Protein AF-A0A3D5Q597-F1 (afdb_monomer)

Solvent-accessible surface area (backbone atoms only — not comparable to full-atom values): 5462 Å² total; per-residue (Å²): 135,85,86,85,70,86,60,56,64,57,52,50,52,49,53,50,48,48,54,50,51,64,53,50,60,55,60,65,45,69,78,83,53,52,76,60,55,43,52,51,50,51,52,51,53,50,24,55,54,30,41,75,69,76,41,57,49,87,64,75,81,76,95,63,54,65,60,54,52,10,63,74,68,74,47,54,48,66,58,51,52,52,46,53,54,50,53,63,76,73,107

Radius of gyration: 17.45 Å; Cα contacts (8 Å, |Δi|>4): 41; chains: 1; bounding box: 39×26×57 Å

Structure (mmCIF, N/CA/C/O backbone):
data_AF-A0A3D5Q597-F1
#
_entry.id   AF-A0A3D5Q597-F1
#
loop_
_atom_site.group_PDB
_atom_site.id
_atom_site.type_symbol
_atom_site.label_atom_id
_atom_site.label_alt_id
_atom_site.label_comp_id
_atom_site.label_asym_id
_atom_site.label_entity_id
_atom_site.label_seq_id
_atom_site.pdbx_PDB_ins_code
_atom_site.Cartn_x
_atom_site.Cartn_y
_atom_site.Cartn_z
_atom_site.occupancy
_atom_site.B_iso_or_equiv
_atom_site.auth_seq_id
_atom_site.auth_comp_id
_atom_site.auth_asym_id
_atom_site.auth_atom_id
_atom_site.pdbx_PDB_model_num
ATOM 1 N N . PRO A 1 1 ? 21.870 -6.283 -46.218 1.00 39.56 1 PRO A N 1
ATOM 2 C CA . PRO A 1 1 ? 21.357 -5.283 -45.248 1.00 39.56 1 PRO A CA 1
ATOM 3 C C . PRO A 1 1 ? 19.983 -5.698 -44.679 1.00 39.56 1 PRO A C 1
ATOM 5 O O . PRO A 1 1 ? 19.051 -5.858 -45.462 1.00 39.56 1 PRO A O 1
ATOM 8 N N . PRO A 1 2 ? 19.854 -5.943 -43.361 1.00 42.00 2 PRO A N 1
ATOM 9 C CA . PRO A 1 2 ? 18.605 -6.428 -42.773 1.00 42.00 2 PRO A CA 1
ATOM 10 C C . PRO A 1 2 ? 17.554 -5.300 -42.654 1.00 42.00 2 PRO A C 1
ATOM 12 O O . PRO A 1 2 ? 17.919 -4.119 -42.629 1.00 42.00 2 PRO A O 1
ATOM 15 N N . PRO A 1 3 ? 16.251 -5.635 -42.603 1.00 44.44 3 PRO A N 1
ATOM 16 C CA . PRO A 1 3 ? 15.161 -4.663 -42.649 1.00 44.44 3 PRO A CA 1
ATOM 17 C C . PRO A 1 3 ? 14.994 -3.928 -41.310 1.00 44.44 3 PRO A C 1
ATOM 19 O O . PRO A 1 3 ? 14.951 -4.536 -40.242 1.00 44.44 3 PRO A O 1
ATOM 22 N N . ARG A 1 4 ? 14.863 -2.597 -41.362 1.00 51.72 4 ARG A N 1
ATOM 23 C CA . ARG A 1 4 ? 14.497 -1.755 -40.212 1.00 51.72 4 ARG A CA 1
ATOM 24 C C . ARG A 1 4 ? 12.980 -1.819 -40.023 1.00 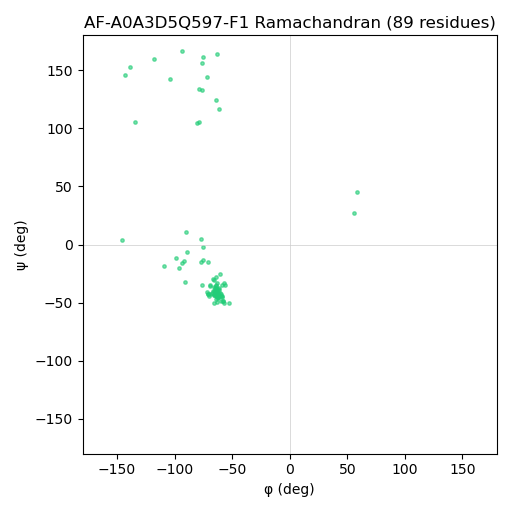51.72 4 ARG A C 1
ATOM 26 O O . ARG A 1 4 ? 12.254 -1.214 -40.801 1.00 51.72 4 ARG A O 1
ATOM 33 N N . LEU 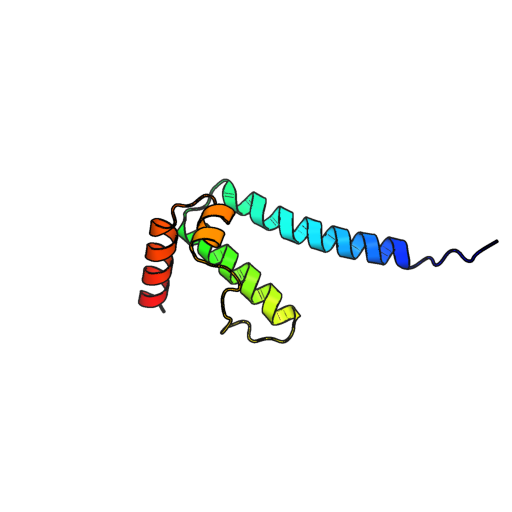A 1 5 ? 12.513 -2.557 -39.016 1.00 50.47 5 LEU A N 1
ATOM 34 C CA . LEU A 1 5 ? 11.100 -2.642 -38.616 1.00 50.47 5 LEU A CA 1
ATOM 35 C C . LEU A 1 5 ? 10.712 -1.389 -37.791 1.00 50.47 5 LEU A C 1
ATOM 37 O O . LEU A 1 5 ? 11.100 -1.307 -36.623 1.00 50.47 5 LEU A O 1
ATOM 41 N N . PRO A 1 6 ? 9.952 -0.410 -38.329 1.00 51.88 6 PRO A N 1
ATOM 42 C CA . PRO A 1 6 ? 9.749 0.899 -37.687 1.00 51.88 6 PRO A CA 1
ATOM 43 C C . PRO A 1 6 ? 8.785 0.902 -36.486 1.00 51.88 6 PRO A C 1
ATOM 45 O O . PRO A 1 6 ? 8.589 1.938 -35.862 1.00 51.88 6 PRO A O 1
ATOM 48 N N . GLY A 1 7 ? 8.171 -0.233 -36.140 1.00 55.78 7 GLY A N 1
ATOM 49 C CA . GLY A 1 7 ? 7.188 -0.325 -35.049 1.00 55.78 7 GLY A CA 1
ATOM 50 C C . GLY A 1 7 ? 7.753 -0.794 -33.707 1.00 55.78 7 GLY A C 1
ATOM 51 O O . GLY A 1 7 ? 7.146 -0.546 -32.666 1.00 55.78 7 GLY A O 1
ATOM 52 N N . LEU A 1 8 ? 8.920 -1.450 -33.706 1.00 55.34 8 LEU A N 1
ATOM 53 C CA . LEU A 1 8 ? 9.451 -2.096 -32.501 1.00 55.34 8 LEU A CA 1
ATOM 54 C C . LEU A 1 8 ? 9.924 -1.059 -31.483 1.00 55.34 8 LEU A C 1
ATOM 56 O O . LEU A 1 8 ? 9.585 -1.165 -30.312 1.00 55.34 8 LEU A O 1
ATOM 60 N N . GLN A 1 9 ? 10.619 -0.006 -31.927 1.00 53.50 9 GLN A N 1
ATOM 61 C CA . GLN A 1 9 ? 11.080 1.050 -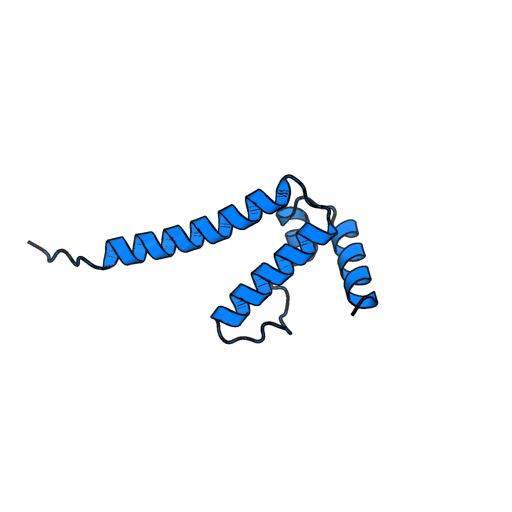31.020 1.00 53.50 9 GLN A CA 1
ATOM 62 C C . GLN A 1 9 ? 9.923 1.795 -30.353 1.00 53.50 9 GLN A C 1
ATOM 64 O O . GLN A 1 9 ? 9.996 2.064 -29.160 1.00 53.50 9 GLN A O 1
ATOM 69 N N . HIS A 1 10 ? 8.844 2.089 -31.084 1.00 56.81 10 HIS A N 1
ATOM 70 C CA . HIS A 1 10 ? 7.689 2.787 -30.521 1.00 56.81 10 HIS A CA 1
ATOM 71 C C . HIS A 1 10 ? 6.936 1.907 -29.519 1.00 56.81 10 HIS A C 1
ATOM 73 O O . HIS A 1 10 ? 6.592 2.364 -28.432 1.00 56.81 10 HIS A O 1
ATOM 79 N N . HIS A 1 11 ? 6.743 0.627 -29.844 1.00 53.06 11 HIS A N 1
ATOM 80 C CA . HIS A 1 11 ? 6.119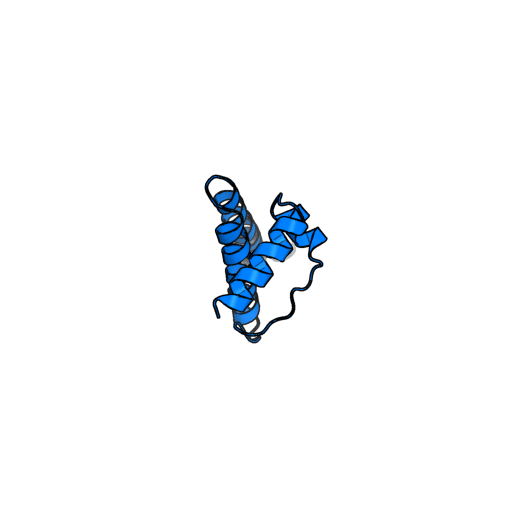 -0.327 -28.933 1.00 53.06 11 HIS A CA 1
ATOM 81 C C . HIS A 1 11 ? 6.980 -0.561 -27.684 1.00 53.06 11 HIS A C 1
ATOM 83 O O . HIS A 1 11 ? 6.469 -0.565 -26.570 1.00 53.06 11 HIS A O 1
ATOM 89 N N . PHE A 1 12 ? 8.301 -0.651 -27.845 1.00 54.09 12 PHE A N 1
ATOM 90 C CA . PHE A 1 12 ? 9.248 -0.759 -26.739 1.00 54.09 12 PHE A CA 1
ATOM 91 C C . PHE A 1 12 ? 9.228 0.496 -25.855 1.00 54.09 12 PHE A C 1
ATOM 93 O O . PHE A 1 12 ? 9.139 0.384 -24.637 1.00 54.09 12 PHE A O 1
ATOM 100 N N . PHE A 1 13 ? 9.205 1.696 -26.445 1.00 55.41 13 PHE A N 1
ATOM 101 C CA . PHE A 1 13 ? 9.049 2.955 -25.709 1.00 55.41 13 PHE A CA 1
ATOM 102 C C . PHE A 1 13 ? 7.699 3.070 -24.998 1.00 55.41 13 PHE A C 1
ATOM 104 O O . PHE A 1 13 ? 7.640 3.643 -23.912 1.00 55.41 13 PHE A O 1
ATOM 111 N N . GLN A 1 14 ? 6.620 2.539 -25.575 1.00 58.28 14 GLN A N 1
ATOM 112 C CA . GLN A 1 14 ? 5.307 2.489 -24.934 1.00 58.28 14 GLN A CA 1
ATOM 113 C C . GLN A 1 14 ? 5.285 1.508 -23.763 1.00 58.28 14 GLN A C 1
ATOM 115 O O . GLN A 1 14 ? 4.780 1.864 -22.702 1.00 58.28 14 GLN A O 1
ATOM 120 N N . LEU A 1 15 ? 5.862 0.315 -23.924 1.00 54.72 15 LEU A N 1
ATOM 121 C CA . LEU A 1 15 ? 5.982 -0.682 -22.860 1.00 54.72 15 LEU A CA 1
ATOM 122 C C . LEU A 1 15 ? 6.863 -0.161 -21.719 1.00 54.72 15 LEU A C 1
ATOM 124 O O . LEU A 1 15 ? 6.442 -0.186 -20.564 1.00 54.72 15 LEU A O 1
ATOM 128 N N . MET A 1 16 ? 8.022 0.422 -22.040 1.00 48.97 16 MET A N 1
ATOM 129 C CA . MET A 1 16 ? 8.875 1.087 -21.053 1.00 48.97 16 MET A CA 1
ATOM 130 C C . MET A 1 16 ? 8.170 2.286 -20.414 1.00 48.97 16 MET A C 1
ATOM 132 O O . MET A 1 16 ? 8.206 2.432 -19.201 1.00 48.97 16 MET A O 1
ATOM 136 N N . SER A 1 17 ? 7.455 3.119 -21.181 1.00 54.62 17 SER A N 1
ATOM 137 C CA . SER A 1 17 ? 6.669 4.232 -20.624 1.00 54.62 17 SER A CA 1
ATOM 138 C C . SER A 1 17 ? 5.537 3.759 -19.717 1.00 54.62 17 SER A C 1
ATOM 140 O O . SER A 1 17 ? 5.196 4.462 -18.772 1.00 54.62 17 SER A O 1
ATOM 142 N N . GLN A 1 18 ? 4.921 2.610 -19.990 1.00 56.75 18 GLN A N 1
ATOM 143 C CA . GLN A 1 18 ? 3.893 2.032 -19.125 1.00 56.75 18 GLN A CA 1
ATOM 144 C C . GLN A 1 18 ? 4.494 1.481 -17.829 1.00 56.75 18 GLN A C 1
ATOM 146 O O . GLN A 1 18 ? 3.926 1.727 -16.765 1.00 56.75 18 GLN A O 1
ATOM 151 N N . GLU A 1 19 ? 5.653 0.825 -17.899 1.00 51.44 19 GLU A N 1
ATOM 152 C CA . GLU A 1 19 ? 6.413 0.391 -16.719 1.00 51.44 19 GLU A CA 1
ATOM 153 C C . GLU A 1 19 ? 6.881 1.590 -15.876 1.00 51.44 19 GLU A C 1
ATOM 155 O O . GLU A 1 19 ? 6.689 1.606 -14.658 1.00 51.44 19 GLU A O 1
ATOM 160 N N . ILE A 1 20 ? 7.382 2.652 -16.521 1.00 52.53 20 ILE A N 1
ATOM 161 C CA . ILE A 1 20 ? 7.807 3.910 -15.880 1.00 52.53 20 ILE A CA 1
ATOM 162 C C . ILE A 1 20 ? 6.608 4.645 -15.257 1.00 52.53 20 ILE A C 1
ATOM 164 O O . ILE A 1 20 ? 6.676 5.101 -14.118 1.00 52.53 20 ILE A O 1
ATOM 168 N N . ARG A 1 21 ? 5.460 4.736 -15.944 1.00 53.03 21 ARG A N 1
ATOM 169 C CA . ARG A 1 21 ? 4.241 5.353 -15.376 1.00 53.03 21 ARG A CA 1
ATOM 170 C C . ARG A 1 21 ? 3.697 4.554 -14.192 1.00 53.03 21 ARG A C 1
ATOM 172 O O . ARG A 1 21 ? 3.261 5.149 -13.209 1.00 53.03 21 ARG A O 1
ATOM 179 N N . GLY A 1 22 ? 3.769 3.224 -14.260 1.00 54.00 22 GLY A N 1
ATOM 180 C CA . GLY A 1 22 ? 3.394 2.338 -13.160 1.00 54.00 22 GLY A CA 1
ATOM 181 C C . GLY A 1 22 ? 4.270 2.502 -11.915 1.00 54.00 22 GLY A C 1
ATOM 182 O O . GLY A 1 22 ? 3.778 2.287 -10.808 1.00 54.00 22 GLY A O 1
ATOM 183 N N . SER A 1 23 ? 5.530 2.914 -12.085 1.00 49.69 23 SER A N 1
ATOM 184 C CA . SER A 1 23 ? 6.485 3.151 -10.995 1.00 49.69 23 SER A CA 1
ATOM 185 C C . SER A 1 23 ? 6.467 4.602 -10.477 1.00 49.69 23 SER A C 1
ATOM 187 O O . SER A 1 23 ? 6.581 4.817 -9.270 1.00 49.69 23 SER A O 1
ATOM 189 N N . HIS A 1 24 ? 6.185 5.601 -11.322 1.00 43.50 24 HIS A N 1
ATOM 190 C CA . HIS A 1 24 ? 6.039 7.004 -10.896 1.00 43.50 24 HIS A CA 1
ATOM 191 C C . HIS A 1 24 ? 4.794 7.271 -10.040 1.00 43.50 24 HIS A C 1
ATOM 193 O O . HIS A 1 24 ? 4.851 8.077 -9.109 1.00 43.50 24 HIS A O 1
ATOM 199 N N . GLN A 1 25 ? 3.674 6.594 -10.311 1.00 53.88 25 GLN A N 1
ATOM 200 C CA . GLN A 1 25 ? 2.436 6.814 -9.556 1.00 53.88 25 GLN A CA 1
ATOM 201 C C . GLN A 1 25 ? 2.570 6.374 -8.093 1.00 53.88 25 GLN A C 1
ATOM 203 O O . GLN A 1 25 ? 1.984 6.991 -7.207 1.00 53.88 25 GLN A O 1
ATOM 208 N N . LEU A 1 26 ? 3.404 5.363 -7.833 1.00 53.09 26 LEU A N 1
ATOM 209 C CA . LEU A 1 26 ? 3.672 4.891 -6.483 1.00 53.09 26 LEU A CA 1
ATOM 210 C 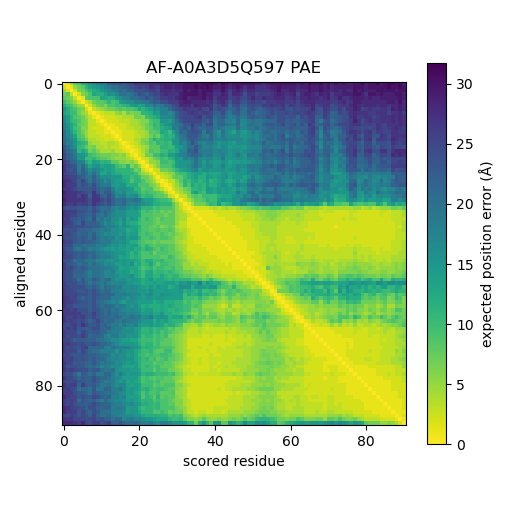C . LEU A 1 26 ? 4.610 5.828 -5.713 1.00 53.09 26 LEU A C 1
ATOM 212 O O . LEU A 1 26 ? 4.409 6.032 -4.526 1.00 53.09 26 LEU A O 1
ATOM 216 N N . SER A 1 27 ? 5.579 6.452 -6.389 1.00 50.03 27 SER A N 1
ATOM 217 C CA . SER A 1 27 ? 6.530 7.384 -5.764 1.00 50.03 27 SER A CA 1
ATOM 218 C C . SER A 1 27 ? 5.847 8.660 -5.239 1.00 50.03 27 SER A C 1
ATOM 220 O O . SER A 1 27 ? 6.144 9.136 -4.145 1.00 50.03 27 SER A O 1
ATOM 222 N N . ILE A 1 28 ? 4.827 9.157 -5.952 1.00 52.41 28 ILE A N 1
ATOM 223 C CA . ILE A 1 28 ? 3.996 10.299 -5.518 1.00 52.41 28 ILE A CA 1
ATOM 224 C C . ILE A 1 28 ? 3.151 9.943 -4.279 1.00 52.41 28 ILE A C 1
ATOM 226 O O . ILE A 1 28 ? 2.898 10.791 -3.422 1.00 52.41 28 ILE A O 1
ATOM 230 N N . LEU A 1 29 ? 2.772 8.671 -4.131 1.00 53.62 29 LEU A N 1
ATOM 231 C CA . LEU A 1 29 ? 1.987 8.178 -3.001 1.00 53.62 29 LEU A CA 1
ATOM 232 C C . LEU A 1 29 ? 2.761 8.128 -1.675 1.00 53.62 29 LEU A C 1
ATOM 234 O O . LEU A 1 29 ? 2.144 8.020 -0.619 1.00 53.62 29 LEU A O 1
ATOM 238 N N . LEU A 1 30 ? 4.089 8.229 -1.690 1.00 56.09 30 LEU A N 1
ATOM 239 C CA . LEU A 1 30 ? 4.913 8.074 -0.489 1.00 56.09 30 LEU A CA 1
ATOM 240 C C . LEU A 1 30 ? 5.190 9.404 0.237 1.00 56.09 30 LEU A C 1
ATOM 242 O O . LEU A 1 30 ? 5.606 9.363 1.388 1.00 56.09 30 LEU A O 1
ATOM 246 N N . SER A 1 31 ? 4.946 10.568 -0.385 1.00 57.16 31 SER A N 1
ATOM 247 C CA . SER A 1 31 ? 5.422 11.854 0.158 1.00 57.16 31 SER A CA 1
ATOM 248 C C . SER A 1 31 ? 4.426 12.614 1.052 1.00 57.16 31 SER A C 1
ATOM 250 O O . SER A 1 31 ? 4.852 13.546 1.731 1.00 57.16 31 SER A O 1
ATOM 252 N N . LYS A 1 32 ? 3.124 12.274 1.049 1.00 57.22 32 LYS A N 1
ATOM 253 C CA . LYS A 1 32 ? 2.080 12.993 1.824 1.00 57.22 32 LYS A CA 1
ATOM 254 C C . LYS A 1 32 ? 0.937 12.129 2.383 1.00 57.22 32 LYS A C 1
ATOM 256 O O . LYS A 1 32 ? 0.013 12.682 2.964 1.00 57.22 32 LYS A O 1
ATOM 261 N N . ASN A 1 33 ? 0.977 10.809 2.214 1.00 65.81 33 ASN A N 1
ATOM 262 C CA . ASN A 1 33 ? -0.172 9.950 2.509 1.00 65.81 33 ASN A CA 1
ATOM 263 C C . ASN A 1 33 ? -0.009 9.171 3.817 1.00 65.81 33 ASN A C 1
ATOM 265 O O . ASN A 1 33 ? 1.069 8.661 4.133 1.00 65.81 33 ASN A O 1
ATOM 269 N N . THR A 1 34 ? -1.114 9.033 4.542 1.00 84.50 34 THR A N 1
ATOM 270 C CA . THR A 1 34 ? -1.272 8.143 5.696 1.00 84.50 34 THR A CA 1
ATOM 271 C C . THR A 1 34 ? -1.104 6.673 5.294 1.00 84.50 34 THR A C 1
ATOM 273 O O . THR A 1 34 ? -1.173 6.304 4.118 1.00 84.50 34 THR A O 1
ATOM 276 N N . ALA A 1 35 ? -0.898 5.790 6.277 1.00 85.19 35 ALA A N 1
ATOM 277 C CA . ALA A 1 35 ? -0.822 4.349 6.026 1.00 85.19 35 ALA A CA 1
ATOM 278 C C . ALA A 1 35 ? -2.080 3.810 5.315 1.00 85.19 35 ALA A C 1
ATOM 280 O O . ALA A 1 35 ? -1.969 2.937 4.456 1.00 85.19 35 ALA A O 1
ATOM 281 N N . GLU A 1 36 ? -3.253 4.364 5.629 1.00 86.94 36 GLU A N 1
ATOM 282 C CA . GLU A 1 36 ? -4.522 3.997 4.996 1.00 86.94 36 GLU A CA 1
ATOM 283 C C . GLU A 1 36 ? -4.559 4.374 3.524 1.00 86.94 36 GLU A C 1
ATOM 285 O O . GLU A 1 36 ? -4.834 3.523 2.684 1.00 86.94 36 GLU A O 1
ATOM 290 N N . GLU A 1 37 ? -4.214 5.614 3.193 1.00 84.81 37 GLU A N 1
ATOM 291 C CA . GLU A 1 37 ? -4.183 6.097 1.811 1.00 84.81 37 GLU A CA 1
ATOM 292 C C . GLU A 1 37 ? -3.171 5.320 0.960 1.00 84.81 37 GLU A C 1
ATOM 294 O O . GLU A 1 37 ? -3.461 4.962 -0.183 1.00 84.81 37 GLU A O 1
ATOM 299 N N . ARG A 1 38 ? -2.004 4.979 1.525 1.00 83.25 38 ARG A N 1
ATOM 300 C CA . ARG A 1 38 ? -0.989 4.153 0.847 1.00 83.25 38 ARG A CA 1
ATOM 301 C C . ARG A 1 38 ? -1.519 2.756 0.520 1.00 83.25 38 ARG A C 1
ATO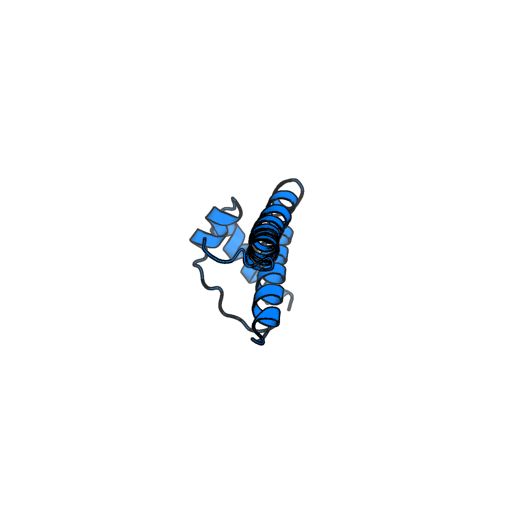M 303 O O . ARG A 1 38 ? -1.330 2.273 -0.597 1.00 83.25 38 ARG A O 1
ATOM 310 N N . ILE A 1 39 ? -2.198 2.117 1.472 1.00 85.69 39 ILE A N 1
ATOM 311 C CA . ILE A 1 39 ? -2.774 0.778 1.288 1.00 85.69 39 ILE A CA 1
ATOM 312 C C . ILE A 1 39 ? -3.976 0.830 0.335 1.00 85.69 39 ILE A C 1
ATOM 314 O O . ILE A 1 39 ? -4.067 0.001 -0.569 1.00 85.69 39 ILE A O 1
ATOM 318 N N . ALA A 1 40 ? -4.856 1.825 0.459 1.00 85.75 40 ALA A N 1
ATOM 319 C CA . ALA A 1 40 ? -5.983 2.025 -0.449 1.00 85.75 40 ALA A CA 1
ATOM 320 C C . ALA A 1 40 ? -5.509 2.223 -1.895 1.00 85.75 40 ALA A C 1
ATOM 322 O O . ALA A 1 40 ? -6.022 1.594 -2.820 1.00 85.75 40 ALA A O 1
ATOM 323 N N . ALA A 1 41 ? -4.472 3.030 -2.103 1.00 82.12 41 ALA A N 1
ATOM 324 C CA . ALA A 1 41 ? -3.931 3.256 -3.432 1.00 82.12 41 ALA A CA 1
ATOM 325 C C . ALA A 1 41 ? -3.226 2.027 -4.021 1.00 82.12 41 ALA A C 1
ATOM 327 O O . ALA A 1 41 ? -3.328 1.784 -5.226 1.00 82.12 41 ALA A O 1
ATOM 328 N N . LEU A 1 42 ? -2.555 1.218 -3.191 1.00 80.69 42 LEU A N 1
ATOM 329 C CA . LEU A 1 42 ? -2.043 -0.087 -3.609 1.00 80.69 42 LEU A CA 1
ATOM 330 C C . LEU A 1 42 ? -3.188 -0.977 -4.116 1.00 80.69 42 LEU A C 1
ATOM 332 O O . LEU A 1 42 ? -3.087 -1.542 -5.206 1.00 80.69 42 LEU A O 1
ATOM 336 N N . LEU A 1 43 ? -4.284 -1.071 -3.357 1.00 82.50 43 LEU A N 1
ATOM 337 C CA . LEU A 1 43 ? -5.456 -1.871 -3.723 1.00 82.50 43 LEU A CA 1
ATOM 338 C C . LEU A 1 43 ? -6.120 -1.369 -5.012 1.00 82.50 43 LEU A C 1
ATOM 340 O O . LEU A 1 43 ? -6.440 -2.178 -5.881 1.00 82.50 43 LEU A O 1
ATOM 344 N N . LEU A 1 44 ? -6.257 -0.052 -5.188 1.00 82.56 44 LEU A N 1
ATOM 345 C CA . LEU A 1 44 ? -6.788 0.551 -6.417 1.00 82.56 44 LEU A CA 1
ATOM 346 C C . LEU A 1 44 ? -5.880 0.292 -7.630 1.00 82.56 44 LEU A C 1
ATOM 348 O O . LEU A 1 44 ? -6.362 -0.039 -8.715 1.00 82.56 44 LEU A O 1
ATOM 352 N N . SER A 1 45 ? -4.560 0.381 -7.449 1.00 77.50 45 SER A N 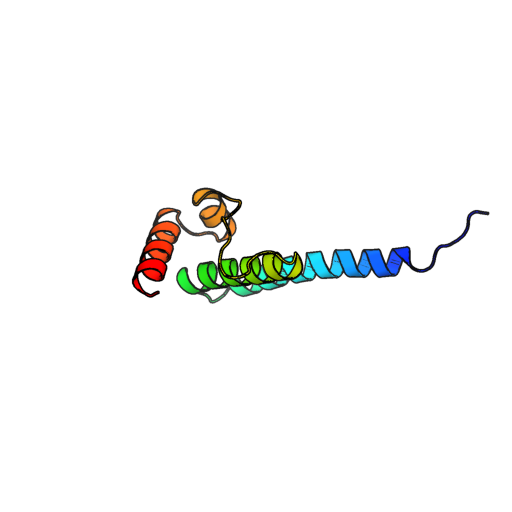1
ATOM 353 C CA . SER A 1 45 ? -3.580 0.058 -8.493 1.00 77.50 45 SER A CA 1
ATOM 354 C C . SER A 1 45 ? -3.660 -1.415 -8.905 1.00 77.50 45 SER A C 1
ATOM 356 O O . SER A 1 45 ? -3.663 -1.730 -10.099 1.00 77.50 45 SER A O 1
ATOM 358 N N . LEU A 1 46 ? -3.785 -2.324 -7.931 1.00 77.75 46 LEU A N 1
ATOM 359 C CA . LEU A 1 46 ? -3.989 -3.750 -8.184 1.00 77.75 46 LEU A CA 1
ATOM 360 C C . LEU A 1 46 ? -5.311 -3.998 -8.915 1.00 77.75 46 LEU A C 1
ATOM 362 O O . LEU A 1 46 ? -5.297 -4.642 -9.961 1.00 77.75 46 LEU A O 1
ATOM 366 N N . SER A 1 47 ? -6.418 -3.426 -8.438 1.00 78.69 47 SER A N 1
ATOM 367 C CA . SER A 1 47 ? -7.736 -3.521 -9.076 1.00 78.69 47 SER A CA 1
ATOM 368 C C . SER A 1 47 ? -7.685 -3.105 -10.551 1.00 78.69 47 SER A C 1
ATOM 370 O O . SER A 1 47 ? -8.059 -3.882 -11.430 1.00 78.69 47 SER A O 1
ATOM 372 N N . SER A 1 48 ? -7.103 -1.939 -10.852 1.00 78.38 48 SER A N 1
ATOM 373 C CA . SER A 1 48 ? -6.941 -1.455 -12.229 1.00 78.38 48 SER A CA 1
ATOM 374 C C . SER A 1 48 ? -6.064 -2.385 -13.086 1.00 78.38 48 SER A C 1
ATOM 376 O O . SER A 1 48 ? -6.341 -2.619 -14.266 1.00 78.38 48 SER A O 1
ATOM 378 N N . ARG A 1 49 ? -5.004 -2.972 -12.513 1.00 75.75 49 ARG A N 1
ATOM 379 C CA . ARG A 1 49 ? -4.162 -3.972 -13.200 1.00 75.75 49 ARG A CA 1
ATOM 380 C C . ARG A 1 49 ? -4.931 -5.265 -13.496 1.00 75.75 49 ARG A C 1
ATOM 382 O O . ARG A 1 49 ? -4.800 -5.781 -14.605 1.00 75.75 49 ARG A O 1
ATOM 389 N N . PHE A 1 50 ? -5.741 -5.763 -12.561 1.00 73.94 50 PHE A N 1
ATOM 390 C CA . PHE A 1 50 ? -6.569 -6.958 -12.756 1.00 73.94 50 PHE A CA 1
ATOM 391 C C . PHE A 1 50 ? -7.685 -6.728 -13.785 1.00 73.94 50 PHE A C 1
ATOM 393 O O . PHE A 1 50 ? -7.865 -7.560 -14.676 1.00 73.94 50 PHE A O 1
ATOM 400 N N . GLN A 1 51 ? -8.347 -5.567 -13.760 1.00 75.12 51 GLN A N 1
ATOM 401 C CA . GLN A 1 51 ? -9.355 -5.194 -14.762 1.00 75.12 51 GLN A CA 1
ATOM 402 C C . GLN A 1 51 ? -8.776 -5.158 -16.180 1.00 75.12 51 GLN A C 1
ATOM 404 O O . GLN A 1 51 ? -9.378 -5.694 -17.111 1.00 75.12 51 GLN A O 1
ATOM 409 N N . ARG A 1 52 ? -7.565 -4.608 -16.355 1.00 75.81 52 ARG A N 1
ATOM 410 C CA . ARG A 1 52 ? -6.871 -4.618 -17.657 1.00 75.81 52 ARG A CA 1
ATOM 411 C C . ARG A 1 52 ? -6.585 -6.028 -18.179 1.00 75.81 52 ARG A C 1
ATOM 413 O O . ARG A 1 52 ? -6.499 -6.216 -19.387 1.00 75.81 52 ARG A O 1
ATOM 420 N N . ARG A 1 53 ? -6.481 -7.022 -17.293 1.00 73.69 53 ARG A N 1
ATOM 421 C CA . ARG A 1 53 ? -6.313 -8.443 -17.642 1.00 73.69 53 ARG A CA 1
ATOM 422 C C . ARG A 1 53 ? -7.643 -9.197 -17.799 1.00 73.69 53 ARG A C 1
ATOM 424 O O . ARG A 1 53 ? -7.621 -10.418 -17.899 1.00 73.69 53 ARG A O 1
ATOM 431 N N . ARG A 1 54 ? -8.787 -8.494 -17.823 1.00 73.94 54 ARG A N 1
ATOM 432 C CA . ARG A 1 54 ? -10.151 -9.069 -17.807 1.00 73.94 54 ARG A CA 1
ATOM 433 C C . ARG A 1 54 ? -10.415 -10.004 -16.617 1.00 73.94 54 ARG A C 1
ATOM 435 O O . ARG A 1 54 ? -11.246 -10.902 -16.703 1.00 73.94 54 ARG A O 1
ATOM 442 N N . MET A 1 55 ? -9.708 -9.792 -15.510 1.00 70.00 55 MET A N 1
ATOM 443 C CA . MET A 1 55 ? -9.958 -10.471 -14.239 1.00 70.00 55 MET A CA 1
ATOM 444 C C . MET A 1 55 ? -10.889 -9.619 -13.370 1.00 70.00 55 MET A C 1
ATOM 446 O O . MET A 1 55 ? -11.103 -8.436 -13.650 1.00 70.00 55 MET A O 1
ATOM 450 N N . SER A 1 56 ? -11.444 -10.209 -12.308 1.00 69.50 56 SER A N 1
ATOM 451 C CA . SER A 1 56 ? -12.304 -9.472 -11.380 1.00 69.50 56 SER A CA 1
ATOM 452 C C . SER A 1 56 ? -11.523 -8.332 -10.716 1.00 69.50 56 SER A C 1
ATOM 454 O O . SER A 1 56 ? -10.544 -8.551 -10.006 1.00 69.50 56 SER A O 1
ATOM 456 N N . GLY A 1 57 ? -11.955 -7.095 -10.969 1.00 63.78 57 GLY A N 1
ATOM 457 C CA . GLY A 1 57 ? -11.383 -5.897 -10.351 1.00 63.78 57 GLY A CA 1
ATOM 458 C C . GLY A 1 57 ? -11.809 -5.694 -8.899 1.00 63.78 57 GLY A C 1
ATOM 459 O O . GLY A 1 57 ? -11.227 -4.866 -8.205 1.00 63.78 57 GLY A O 1
ATOM 460 N N . THR A 1 58 ? -12.826 -6.424 -8.448 1.00 70.56 58 THR A N 1
ATOM 461 C CA . THR A 1 58 ? -13.425 -6.297 -7.112 1.00 70.56 58 THR A CA 1
ATOM 462 C C . THR A 1 58 ? -13.107 -7.485 -6.209 1.00 70.56 58 THR A C 1
ATOM 464 O O . THR A 1 58 ? -13.190 -7.355 -4.994 1.00 70.56 58 THR A O 1
ATOM 467 N N . ALA A 1 59 ? -12.696 -8.621 -6.778 1.00 74.06 59 ALA A N 1
ATOM 468 C CA . ALA A 1 59 ? -12.294 -9.807 -6.034 1.00 74.06 59 ALA A CA 1
ATOM 469 C C . ALA A 1 59 ? -10.989 -10.367 -6.609 1.00 74.06 59 ALA A C 1
ATOM 471 O O . ALA A 1 59 ? -10.974 -10.984 -7.673 1.00 74.06 59 ALA A O 1
ATOM 472 N N . PHE A 1 60 ? -9.887 -10.155 -5.897 1.00 72.62 60 PHE A N 1
ATOM 473 C CA . PHE A 1 60 ? -8.576 -10.667 -6.277 1.00 72.62 60 PHE A CA 1
ATOM 474 C C . PHE A 1 60 ? -7.784 -11.082 -5.039 1.00 72.62 60 PHE A C 1
ATOM 476 O O . PHE A 1 60 ? -7.884 -10.463 -3.981 1.00 72.62 60 PHE A O 1
ATOM 483 N N . SER A 1 61 ? -6.973 -12.131 -5.182 1.00 71.69 61 SER A N 1
ATOM 484 C CA . SER A 1 61 ? -5.991 -12.481 -4.159 1.00 71.69 61 SER A CA 1
ATOM 485 C C . SER A 1 61 ? -4.785 -11.562 -4.292 1.00 71.69 61 SER A C 1
ATOM 487 O O . SER A 1 61 ? -4.264 -11.361 -5.392 1.00 71.69 61 SER A O 1
ATOM 489 N N . LEU A 1 62 ? -4.314 -11.023 -3.170 1.00 74.75 62 LEU A N 1
ATOM 490 C CA . LEU A 1 62 ? -3.033 -10.328 -3.133 1.00 74.75 62 LEU A CA 1
ATOM 491 C C . LEU A 1 62 ? -1.923 -11.346 -3.454 1.00 74.75 62 LEU A C 1
ATOM 493 O O . LEU A 1 62 ? -1.846 -12.375 -2.784 1.00 74.75 62 LEU A O 1
ATOM 497 N N . PRO A 1 63 ? -1.073 -11.096 -4.465 1.00 66.00 63 PRO A N 1
ATOM 498 C CA . PRO A 1 63 ? -0.042 -12.047 -4.889 1.00 66.00 63 PRO A CA 1
ATOM 499 C C . PRO A 1 63 ? 1.180 -12.077 -3.953 1.00 66.00 63 PRO A C 1
ATOM 501 O O . PRO A 1 63 ? 2.171 -12.723 -4.269 1.00 66.00 63 PRO A O 1
ATOM 504 N N . MET A 1 64 ? 1.140 -11.339 -2.842 1.00 74.81 64 MET A N 1
ATOM 505 C CA . MET A 1 64 ? 2.281 -11.053 -1.975 1.00 74.81 64 MET A CA 1
ATOM 506 C C . MET A 1 64 ? 1.872 -11.130 -0.501 1.00 74.81 64 MET A C 1
ATOM 508 O O . MET A 1 64 ? 0.708 -10.887 -0.162 1.00 74.81 64 MET A O 1
ATOM 512 N N . ALA A 1 65 ? 2.820 -11.454 0.380 1.00 79.50 65 ALA A N 1
ATOM 513 C CA . ALA A 1 65 ? 2.558 -11.555 1.809 1.00 79.50 65 ALA A CA 1
ATOM 514 C C . ALA A 1 65 ? 2.418 -10.167 2.453 1.00 79.50 65 ALA A C 1
ATOM 516 O O . ALA A 1 65 ? 2.895 -9.157 1.934 1.00 79.50 65 ALA A O 1
ATOM 517 N N . ARG A 1 66 ? 1.814 -10.102 3.648 1.00 82.94 66 ARG A N 1
ATOM 518 C CA . ARG A 1 66 ? 1.695 -8.839 4.406 1.00 82.94 66 ARG A CA 1
ATOM 519 C C . ARG A 1 66 ? 3.054 -8.184 4.686 1.00 82.94 66 ARG A C 1
ATOM 521 O O . ARG A 1 66 ? 3.132 -6.961 4.688 1.00 82.94 66 ARG A O 1
ATOM 528 N N . ASN A 1 67 ? 4.107 -8.984 4.873 1.00 79.69 67 ASN A N 1
ATOM 529 C CA . ASN A 1 67 ? 5.479 -8.493 5.034 1.00 79.69 67 ASN A CA 1
ATOM 530 C C . ASN A 1 67 ? 6.009 -7.818 3.764 1.00 79.69 67 ASN A C 1
ATOM 532 O O . ASN A 1 67 ? 6.634 -6.766 3.853 1.00 79.69 67 ASN A O 1
ATOM 536 N N . ASP A 1 68 ? 5.710 -8.369 2.587 1.00 80.00 68 ASP A N 1
ATOM 537 C CA . ASP A 1 68 ? 6.128 -7.777 1.314 1.00 80.00 68 ASP A CA 1
ATOM 538 C C . ASP A 1 68 ? 5.419 -6.441 1.077 1.00 80.00 68 ASP A C 1
ATOM 540 O O . ASP A 1 68 ? 6.046 -5.474 0.657 1.00 80.00 68 ASP A O 1
ATOM 544 N N . ILE A 1 69 ? 4.128 -6.355 1.424 1.00 81.69 69 ILE A N 1
ATOM 545 C CA . ILE A 1 69 ? 3.346 -5.108 1.369 1.00 81.69 69 ILE A CA 1
ATOM 546 C C . ILE A 1 69 ? 3.941 -4.060 2.311 1.00 81.69 69 ILE A C 1
ATOM 548 O O . ILE A 1 69 ? 4.100 -2.901 1.932 1.00 81.69 69 ILE A O 1
ATOM 552 N N . ALA A 1 70 ? 4.269 -4.468 3.537 1.00 81.31 70 ALA A N 1
ATOM 553 C CA . ALA A 1 70 ? 4.879 -3.612 4.544 1.00 81.31 70 ALA A CA 1
ATOM 554 C C . ALA A 1 70 ? 6.219 -3.049 4.049 1.00 81.31 70 ALA A C 1
ATOM 556 O O . ALA A 1 70 ? 6.418 -1.836 4.059 1.00 81.31 70 ALA A O 1
ATOM 557 N N . ASN A 1 71 ? 7.083 -3.913 3.512 1.00 79.56 71 ASN A N 1
ATOM 558 C CA . ASN A 1 71 ? 8.367 -3.523 2.941 1.00 79.56 71 ASN A CA 1
ATOM 559 C C . ASN A 1 71 ? 8.199 -2.587 1.731 1.00 79.56 71 ASN A C 1
ATOM 561 O O . ASN A 1 71 ? 8.834 -1.540 1.650 1.00 79.56 71 ASN A O 1
ATOM 565 N N . PHE A 1 72 ? 7.280 -2.919 0.822 1.00 78.38 72 PHE A N 1
ATOM 566 C CA . PHE A 1 72 ? 7.013 -2.139 -0.386 1.00 78.38 72 PHE A CA 1
ATOM 567 C C . PHE A 1 72 ? 6.463 -0.738 -0.090 1.00 78.38 72 PHE A C 1
ATOM 569 O O . PHE A 1 72 ? 6.811 0.226 -0.769 1.00 78.38 72 PHE A O 1
ATOM 576 N N . LEU A 1 73 ? 5.610 -0.611 0.928 1.00 81.44 73 LEU A N 1
ATOM 577 C CA . LEU A 1 73 ? 5.034 0.667 1.341 1.00 81.44 73 LEU A CA 1
ATOM 578 C C . LEU A 1 73 ? 5.890 1.399 2.382 1.00 81.44 73 LEU A C 1
ATOM 580 O O . LEU A 1 73 ? 5.553 2.525 2.731 1.00 81.44 73 LEU A O 1
ATOM 584 N N . GLY A 1 74 ? 6.966 0.802 2.904 1.00 83.06 74 GLY A N 1
ATOM 585 C CA . GLY A 1 74 ? 7.716 1.359 4.034 1.00 83.06 74 GLY A CA 1
ATOM 586 C C . GLY A 1 74 ? 6.831 1.560 5.271 1.0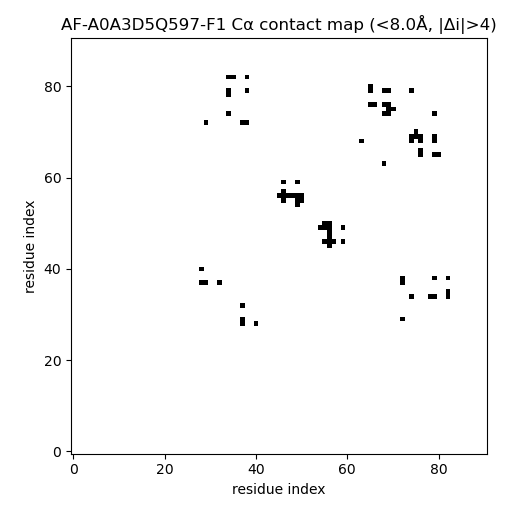0 83.06 74 GLY A C 1
ATOM 587 O O . GLY A 1 74 ? 6.828 2.634 5.871 1.00 83.06 74 GLY A O 1
ATOM 588 N N . LEU A 1 75 ? 6.006 0.561 5.589 1.00 86.75 75 LEU A N 1
ATOM 589 C CA . LEU A 1 75 ? 5.117 0.511 6.751 1.00 86.75 75 LEU A CA 1
ATOM 590 C C . LEU A 1 75 ? 5.511 -0.666 7.649 1.00 86.75 75 LEU A C 1
ATOM 592 O O . LEU A 1 75 ? 6.118 -1.628 7.190 1.00 86.75 75 LEU A O 1
ATOM 596 N N . ALA A 1 76 ? 5.111 -0.634 8.919 1.00 90.38 76 ALA A N 1
ATOM 597 C CA . ALA A 1 76 ? 5.186 -1.821 9.767 1.00 90.38 76 ALA A CA 1
ATOM 598 C C . ALA A 1 76 ? 4.121 -2.848 9.348 1.00 90.38 76 ALA A C 1
ATOM 600 O O . ALA A 1 76 ? 2.992 -2.482 9.000 1.00 90.38 76 ALA A O 1
ATOM 601 N N . VAL A 1 77 ? 4.447 -4.142 9.433 1.00 90.81 77 VAL A N 1
ATOM 602 C CA . VAL A 1 77 ? 3.496 -5.225 9.119 1.00 90.81 77 VAL A CA 1
ATOM 603 C C . VAL A 1 77 ? 2.241 -5.163 9.996 1.00 90.81 77 VAL A C 1
ATOM 605 O O . VAL A 1 77 ? 1.133 -5.411 9.518 1.00 90.81 77 VAL A O 1
ATOM 608 N N . GLU A 1 78 ? 2.384 -4.750 11.257 1.00 94.06 78 GLU A N 1
ATOM 609 C CA . GLU A 1 78 ? 1.265 -4.546 12.181 1.00 94.06 78 GLU A CA 1
ATOM 610 C C . GLU A 1 78 ? 0.332 -3.429 11.703 1.00 94.06 78 GLU A C 1
ATOM 612 O O . GLU A 1 78 ? -0.887 -3.584 11.763 1.00 94.06 78 GLU A O 1
ATOM 617 N N . THR A 1 79 ? 0.884 -2.333 11.170 1.00 90.62 79 THR A N 1
ATOM 618 C CA . THR A 1 79 ? 0.107 -1.231 10.583 1.00 90.62 79 THR A CA 1
ATOM 619 C C . THR A 1 79 ? -0.681 -1.715 9.378 1.00 90.62 79 THR A C 1
ATOM 621 O O . THR A 1 79 ? -1.874 -1.443 9.279 1.00 90.62 79 THR A O 1
ATOM 624 N N . VAL A 1 80 ? -0.041 -2.488 8.497 1.00 89.12 80 VAL A N 1
ATOM 625 C CA . VAL A 1 80 ? -0.713 -3.096 7.345 1.00 89.12 80 VAL A CA 1
ATOM 626 C C . VAL A 1 80 ? -1.885 -3.957 7.815 1.00 89.12 80 VAL A C 1
ATOM 628 O O . VAL A 1 80 ? -3.008 -3.764 7.355 1.00 89.12 80 VAL A O 1
ATOM 631 N N . SER A 1 81 ? -1.658 -4.846 8.785 1.00 90.69 81 SER A N 1
ATOM 632 C CA . SER A 1 81 ? -2.707 -5.709 9.338 1.00 90.69 81 SER A CA 1
ATOM 633 C C . SER A 1 81 ? -3.878 -4.909 9.924 1.00 90.69 81 SER A C 1
ATOM 635 O O . SER A 1 81 ? -5.028 -5.158 9.567 1.00 90.69 81 SER A O 1
ATOM 637 N N . ARG A 1 82 ? -3.593 -3.892 10.753 1.00 92.88 82 ARG A N 1
ATOM 638 C CA . ARG A 1 82 ? -4.615 -3.027 11.371 1.00 92.88 82 ARG A CA 1
ATOM 639 C C . ARG A 1 82 ? -5.465 -2.298 10.334 1.00 92.88 82 ARG A C 1
ATOM 641 O O . ARG A 1 82 ? -6.684 -2.256 10.478 1.00 92.88 82 ARG A O 1
ATOM 648 N N . VAL A 1 83 ? -4.842 -1.748 9.292 1.00 91.62 83 VAL A N 1
ATOM 649 C CA . VAL A 1 83 ? -5.563 -1.050 8.217 1.00 91.62 83 VAL A CA 1
ATOM 650 C C . VAL A 1 83 ? -6.445 -2.019 7.432 1.00 91.62 83 VAL A C 1
ATOM 652 O O . VAL A 1 83 ? -7.607 -1.712 7.188 1.00 91.62 83 VAL A O 1
ATOM 655 N N . PHE A 1 84 ? -5.946 -3.214 7.100 1.00 89.12 84 PHE A N 1
ATOM 656 C CA . PHE A 1 84 ? -6.765 -4.238 6.442 1.00 89.12 84 PHE A CA 1
ATOM 657 C C . PHE A 1 84 ? -7.988 -4.629 7.281 1.00 89.12 84 PHE A C 1
ATOM 659 O O . PHE A 1 84 ? -9.090 -4.686 6.740 1.00 89.12 84 PHE A O 1
ATOM 666 N N . THR A 1 85 ? -7.827 -4.853 8.589 1.00 90.88 85 THR A N 1
ATOM 667 C CA . THR A 1 85 ? -8.960 -5.124 9.491 1.00 90.88 85 THR A CA 1
ATOM 668 C C . THR A 1 85 ? -9.943 -3.954 9.523 1.00 90.88 85 THR A C 1
ATOM 670 O O . THR A 1 85 ? -11.151 -4.165 9.485 1.00 90.88 85 THR A O 1
ATOM 673 N N . ARG A 1 86 ? -9.451 -2.710 9.556 1.00 90.25 86 ARG A N 1
ATOM 674 C CA . ARG A 1 86 ? -10.321 -1.529 9.544 1.00 90.25 86 ARG A CA 1
ATOM 675 C C . ARG A 1 86 ? -11.121 -1.419 8.248 1.00 90.25 86 ARG A C 1
ATOM 677 O O . ARG A 1 86 ? -12.318 -1.174 8.326 1.00 90.25 86 ARG A O 1
ATOM 684 N N . PHE A 1 87 ? -10.504 -1.653 7.091 1.00 89.38 87 PHE A N 1
ATOM 685 C CA . PHE A 1 87 ? -11.214 -1.677 5.808 1.00 89.38 87 PHE A CA 1
ATOM 686 C C . PHE A 1 87 ? -12.267 -2.787 5.749 1.00 89.38 87 PHE A C 1
ATOM 688 O O . PHE A 1 87 ? -13.354 -2.547 5.243 1.00 89.38 87 PHE A O 1
ATOM 695 N N . GLN A 1 88 ? -11.985 -3.967 6.311 1.00 87.62 88 GLN A N 1
ATOM 696 C CA . GLN A 1 88 ? -12.974 -5.048 6.415 1.00 87.62 88 GLN A CA 1
ATOM 697 C C . GLN A 1 88 ? -14.169 -4.677 7.299 1.00 87.62 88 GLN A C 1
ATOM 699 O O . GLN A 1 88 ? -15.283 -5.061 6.983 1.00 87.62 88 GLN A O 1
ATOM 704 N N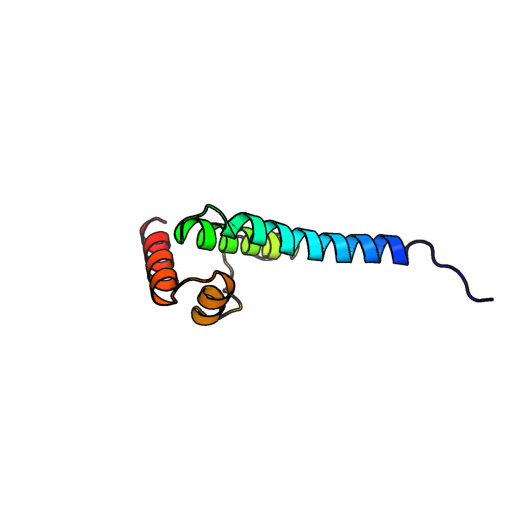 . ASN A 1 89 ? -13.954 -3.919 8.377 1.00 89.12 89 ASN A N 1
ATOM 705 C CA . ASN A 1 89 ? -15.034 -3.465 9.259 1.00 89.12 89 ASN A CA 1
ATOM 706 C C . ASN A 1 89 ? -15.844 -2.286 8.685 1.00 89.12 89 ASN A C 1
ATOM 708 O O . ASN A 1 89 ? -16.886 -1.944 9.238 1.00 89.12 89 ASN A O 1
ATOM 712 N N . GLN A 1 90 ? -15.327 -1.606 7.658 1.00 85.38 90 GLN A N 1
ATOM 713 C CA . GLN A 1 90 ? -15.954 -0.440 7.022 1.00 85.38 90 GLN A CA 1
ATOM 714 C C . GLN A 1 90 ? -16.710 -0.777 5.727 1.00 85.38 90 GLN A C 1
ATOM 716 O O . GLN A 1 90 ? -17.412 0.097 5.216 1.00 85.38 90 GLN A O 1
ATOM 721 N N . GLY A 1 91 ? -16.531 -1.985 5.183 1.00 66.50 91 GLY A N 1
ATOM 722 C CA . GLY A 1 91 ? -17.269 -2.507 4.027 1.00 66.50 91 GLY A CA 1
ATOM 723 C C . GLY A 1 91 ? -18.447 -3.368 4.452 1.00 66.50 91 GLY A C 1
ATOM 724 O O . GLY A 1 91 ? -19.422 -3.404 3.673 1.00 66.50 91 GLY A O 1
#

Nearest PDB structures (foldseek):
  8qto-assembly1_A-2  TM=9.545E-01  e=7.410E-06  Aliivibrio fischeri
  5e44-assembly1_A-2  TM=9.537E-01  e=1.840E-05  Aliivibrio fischeri
  5cvr-assembly1_A-2  TM=9.283E-01  e=2.813E-05  Aliivibrio fischeri

Secondary structure (DSSP, 8-state):
-----TTHHHHHHHHHHHHHHHHHHHHHTTSS--HHHHHHHHHHHHHHHHHHTTS-SSS---SS-HHHHHHHHT--HHHHHHHHHHHHHH-

Mean predicted aligned error: 12.07 Å

Sequence (91 aa):
PPPRLPGLQHHFFQLMSQEIRGSHQLSILLSKNTAEERIAALLLSLSSRFQRRRMSGTAFSLPMARNDIANFLGLAVETVSRVFTRFQNQG

Foldseek 3Di:
DDDDDPVPVVVVVVVVVVVVVLVVVLVVCQPDDDLLSNLVVVLQSVLVVCVVVVHHSPDDDDPDDLVVSCVSNVHDSVSSVVSVVVVVVVD

pLDDT: mean 70.84, std 15.15, range [39.56, 94.06]